Protein AF-A0ABD4KU77-F1 (afdb_monomer_lite)

InterPro domains:
  IPR003439 ABC transporter-like, ATP-binding domain [PF00005] (75-118)
  IPR027417 P-loop containing nucleoside triphosphate hydrolase [G3DSA:3.40.50.300] (11-119)
  IPR027417 P-loop containing nucleoside triphosphate hydrolase [SSF52540] (75-118)

Sequence (119 aa):
PKILLDGKKDKATARASNRNKNAQLRQAYLLDKEQSLNARKEQLKGQKLYLEDKPSRLRKVISMLQGVLPFGSTKPISLQVYANDKIHLTGKNGSGKSTLLKTLLGEISLYQGELQLNT

Secondary structure (DSSP, 8-state):
--HHHHHHHHHHHHHHHHHHHHHHHHHHHHHHHHHHHHHHHHHT-------------S-EEEEEEEEEPSSS--S-EEEEEETT--------TTSSHHHHHHHHTTSS--SEEEEEE--

Organism: Vibrio anguillarum (NCBI:txid55601)

Structure (mmCIF, N/CA/C/O backbone):
data_AF-A0ABD4KU77-F1
#
_entry.id   AF-A0ABD4KU77-F1
#
loop_
_atom_site.group_PDB
_atom_site.id
_atom_site.type_symbol
_atom_site.label_atom_id
_atom_site.label_alt_id
_atom_site.label_comp_id
_atom_site.label_asym_id
_atom_site.label_entity_id
_atom_site.label_seq_id
_atom_site.pdbx_PDB_ins_code
_atom_site.Cartn_x
_atom_site.Cartn_y
_atom_site.Cartn_z
_atom_site.occupancy
_atom_site.B_iso_or_equiv
_atom_site.auth_seq_id
_atom_site.auth_comp_id
_atom_site.auth_asym_id
_atom_site.auth_atom_id
_atom_site.pdbx_PDB_model_num
ATOM 1 N N . PRO A 1 1 ? -33.037 -20.834 97.658 1.00 56.53 1 PRO A N 1
ATOM 2 C CA . PRO A 1 1 ? -33.280 -21.619 96.422 1.00 56.53 1 PRO A CA 1
ATOM 3 C C . PRO A 1 1 ? -32.474 -21.093 95.210 1.00 56.53 1 PRO A C 1
ATOM 5 O O . PRO A 1 1 ? -33.009 -20.395 94.355 1.00 56.53 1 PRO A O 1
ATOM 8 N N . LYS A 1 2 ? -31.174 -21.426 95.137 1.00 55.56 2 LYS A N 1
ATOM 9 C CA . LYS A 1 2 ? -30.295 -21.076 93.996 1.00 55.56 2 LYS A CA 1
ATOM 10 C C . LYS A 1 2 ? -30.582 -21.905 92.729 1.00 55.56 2 LYS A C 1
ATOM 12 O O . LYS A 1 2 ? -30.361 -21.430 91.626 1.00 55.56 2 LYS A O 1
ATOM 17 N N . ILE A 1 3 ? -31.199 -23.076 92.892 1.00 58.53 3 ILE A N 1
ATOM 18 C CA . ILE A 1 3 ? -31.469 -24.057 91.824 1.00 58.53 3 ILE A CA 1
ATOM 19 C C . ILE A 1 3 ? -32.505 -23.548 90.793 1.00 58.53 3 ILE A C 1
ATOM 21 O O . ILE A 1 3 ? -32.435 -23.875 89.611 1.00 58.53 3 ILE A O 1
ATOM 25 N N . LEU A 1 4 ? -33.449 -22.691 91.208 1.00 59.19 4 LEU A N 1
ATOM 26 C CA . LEU A 1 4 ? -34.479 -22.122 90.319 1.00 59.19 4 LEU A CA 1
ATOM 27 C C . LEU A 1 4 ? -33.951 -21.012 89.391 1.00 59.19 4 LEU A C 1
ATOM 29 O O . LEU A 1 4 ? -34.578 -20.724 88.368 1.00 59.19 4 LEU A O 1
ATOM 33 N N . LEU A 1 5 ? -32.827 -20.378 89.743 1.00 59.91 5 LEU A N 1
ATOM 34 C CA . LEU A 1 5 ? -32.195 -19.338 88.925 1.00 59.91 5 LEU A CA 1
ATOM 35 C C . LEU A 1 5 ? -31.336 -19.939 87.806 1.00 59.91 5 LEU A C 1
ATOM 37 O O . LEU A 1 5 ? -31.408 -19.447 86.678 1.00 59.91 5 LEU A O 1
ATOM 41 N N . ASP A 1 6 ? -30.619 -21.032 88.075 1.00 59.34 6 ASP A N 1
ATOM 42 C CA . ASP A 1 6 ? -29.795 -21.714 87.066 1.00 59.34 6 ASP A CA 1
ATOM 43 C C . ASP A 1 6 ? -30.654 -22.298 85.932 1.00 59.34 6 ASP A C 1
ATOM 45 O O . ASP A 1 6 ? -30.407 -22.016 84.762 1.00 59.34 6 ASP A O 1
ATOM 49 N N . GLY A 1 7 ? -31.789 -22.936 86.244 1.00 62.12 7 GLY A N 1
ATOM 50 C CA . GLY A 1 7 ? -32.692 -23.467 85.213 1.00 62.12 7 GLY A CA 1
ATOM 51 C C . GLY A 1 7 ? -33.359 -22.406 84.315 1.00 62.12 7 GLY A C 1
ATOM 52 O O . GLY A 1 7 ? -33.746 -22.704 83.182 1.00 62.12 7 GLY A O 1
ATOM 53 N N . LYS A 1 8 ? -33.509 -21.154 84.779 1.00 62.59 8 LYS A N 1
ATOM 54 C CA . LYS A 1 8 ? -33.978 -20.032 83.936 1.00 62.59 8 LYS A CA 1
ATOM 55 C C . LYS A 1 8 ? -32.851 -19.471 83.065 1.00 62.59 8 LYS A C 1
ATOM 57 O O . LYS A 1 8 ? -33.112 -19.094 81.921 1.00 62.59 8 LYS A O 1
ATOM 62 N N . LYS A 1 9 ? -31.617 -19.460 83.577 1.00 60.97 9 LYS A N 1
ATOM 63 C CA . LYS A 1 9 ? -30.404 -19.072 82.847 1.00 60.97 9 LYS A CA 1
ATOM 64 C C . LYS A 1 9 ? -30.110 -20.057 81.711 1.00 60.97 9 LYS A C 1
ATOM 66 O O . LYS A 1 9 ? -29.925 -19.614 80.582 1.00 60.97 9 LYS A O 1
ATOM 71 N N . ASP A 1 10 ? -30.231 -21.358 81.961 1.00 62.56 10 ASP A N 1
ATOM 72 C CA . ASP A 1 10 ? -30.029 -22.419 80.962 1.00 62.56 10 ASP A CA 1
ATOM 73 C C . ASP A 1 10 ? -31.083 -22.398 79.841 1.00 62.56 10 ASP A C 1
ATOM 75 O O . ASP A 1 10 ? -30.785 -22.600 78.663 1.00 62.56 10 ASP A O 1
ATOM 79 N N . LYS A 1 11 ? -32.341 -22.069 80.169 1.00 63.00 11 LYS A N 1
ATOM 80 C CA . LYS A 1 11 ? -33.410 -21.897 79.166 1.00 63.00 11 LYS A CA 1
ATOM 81 C C . LYS A 1 11 ? -33.224 -20.638 78.310 1.00 63.00 11 LYS A C 1
ATOM 83 O O . LYS A 1 11 ? -33.621 -20.631 77.142 1.00 63.00 11 LYS A O 1
ATOM 88 N N . ALA A 1 12 ? -32.634 -19.577 78.863 1.00 57.62 12 ALA A N 1
ATOM 89 C CA . ALA A 1 12 ? -32.323 -18.351 78.130 1.00 57.62 12 ALA A CA 1
ATOM 90 C C . ALA A 1 12 ? -31.103 -18.528 77.206 1.00 57.62 12 ALA A C 1
ATOM 92 O O . ALA A 1 12 ? -31.151 -18.109 76.046 1.00 57.62 12 ALA A O 1
ATOM 93 N N . THR A 1 13 ? -30.054 -19.213 77.672 1.00 61.94 13 THR A N 1
ATOM 94 C CA . THR A 1 13 ? -28.857 -19.522 76.871 1.00 61.94 13 THR A CA 1
ATOM 95 C C . THR A 1 13 ? -29.168 -20.499 75.734 1.00 61.94 13 THR A C 1
ATOM 97 O O . THR A 1 13 ? -28.711 -20.284 74.611 1.00 61.94 13 THR A O 1
ATOM 100 N N . ALA A 1 14 ? -30.032 -21.499 75.951 1.00 63.62 14 ALA A N 1
ATOM 101 C CA . ALA A 1 14 ? -30.471 -22.429 74.904 1.00 63.62 14 ALA A CA 1
ATOM 102 C C . ALA A 1 14 ? -31.278 -21.743 73.781 1.00 63.62 14 ALA A C 1
ATOM 104 O O . ALA A 1 14 ? -31.081 -22.032 72.598 1.00 63.62 14 ALA A O 1
ATOM 105 N N . ARG A 1 15 ? -32.156 -20.784 74.119 1.00 62.84 15 ARG A N 1
ATOM 106 C CA . ARG A 1 15 ? -32.933 -20.009 73.129 1.00 62.84 15 ARG A CA 1
ATOM 107 C C . ARG A 1 15 ? -32.056 -19.072 72.297 1.00 62.84 15 ARG A C 1
ATOM 109 O O . ARG A 1 15 ? -32.281 -18.949 71.093 1.00 62.84 15 ARG A O 1
ATOM 116 N N . ALA A 1 16 ? -31.053 -18.448 72.914 1.00 66.50 16 ALA A N 1
ATOM 117 C CA . ALA A 1 16 ? -30.061 -17.645 72.202 1.00 66.50 16 ALA A CA 1
ATOM 118 C C . ALA A 1 16 ? -29.183 -18.517 71.282 1.00 66.50 16 ALA A C 1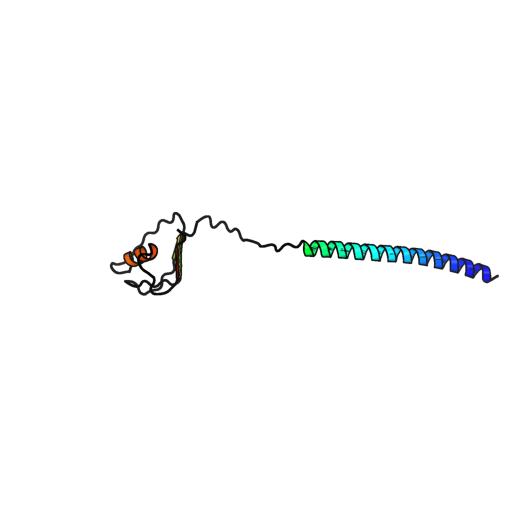
ATOM 120 O O . ALA A 1 16 ? -28.972 -18.171 70.122 1.00 66.50 16 ALA A O 1
ATOM 121 N N . SER A 1 17 ? -28.756 -19.694 71.756 1.00 66.69 17 SER A N 1
ATOM 122 C CA . SER A 1 17 ? -27.956 -20.652 70.982 1.00 66.69 17 SER A CA 1
ATOM 123 C C . SER A 1 17 ? -28.689 -21.165 69.739 1.00 66.69 17 SER A C 1
ATOM 125 O O . SER A 1 17 ? -28.124 -21.147 68.648 1.00 66.69 17 SER A O 1
ATOM 127 N N . ASN A 1 18 ? -29.966 -21.542 69.853 1.00 73.12 18 ASN A N 1
ATOM 128 C CA . ASN A 1 18 ? -30.752 -22.009 68.704 1.00 73.12 18 ASN A CA 1
ATOM 129 C C . ASN A 1 18 ? -30.985 -20.905 67.662 1.00 73.12 18 ASN A C 1
ATOM 131 O O . ASN A 1 18 ? -30.976 -21.178 66.462 1.00 73.12 18 ASN A O 1
ATOM 135 N N . ARG A 1 19 ? -31.146 -19.648 68.098 1.00 72.44 19 ARG A N 1
ATOM 136 C CA . ARG A 1 19 ? -31.255 -18.498 67.189 1.00 72.44 19 ARG A CA 1
ATOM 137 C C . ARG A 1 19 ? -29.949 -18.283 66.415 1.00 72.44 19 ARG A C 1
ATOM 139 O O . ARG A 1 19 ? -29.997 -18.091 65.204 1.00 72.44 19 ARG A O 1
ATOM 146 N N . ASN A 1 20 ? -28.807 -18.405 67.091 1.00 79.50 20 ASN A N 1
ATOM 147 C CA . ASN A 1 20 ? -27.484 -18.286 66.475 1.00 79.50 20 ASN A CA 1
ATOM 148 C C . ASN A 1 20 ? -27.191 -19.444 65.513 1.00 79.50 20 ASN A C 1
ATOM 150 O O . ASN A 1 20 ? -26.738 -19.197 64.402 1.00 79.50 20 ASN A O 1
ATOM 154 N N . LYS A 1 21 ? -27.526 -20.687 65.883 1.00 78.69 21 LYS A N 1
ATOM 155 C CA . LYS A 1 21 ? -27.383 -21.861 65.006 1.00 78.69 21 LYS A CA 1
ATOM 156 C C . LYS A 1 21 ? -28.223 -21.730 63.736 1.00 78.69 21 LYS A C 1
ATOM 158 O O . LYS A 1 21 ? -27.711 -21.940 62.644 1.00 78.69 21 LYS A O 1
ATOM 163 N N . ASN A 1 22 ? -29.486 -21.318 63.851 1.00 80.69 22 ASN A N 1
ATOM 164 C CA . ASN A 1 22 ? -30.347 -21.109 62.682 1.00 80.69 22 ASN A CA 1
ATOM 165 C C . ASN A 1 22 ? -29.862 -19.951 61.797 1.00 80.69 22 ASN A C 1
ATOM 167 O O . ASN A 1 22 ? -29.941 -20.040 60.573 1.00 80.69 22 ASN A O 1
ATOM 171 N N . ALA A 1 23 ? -29.333 -18.880 62.396 1.00 81.50 23 ALA A N 1
ATOM 172 C CA . ALA A 1 23 ? -28.723 -17.782 61.651 1.00 81.50 23 ALA A CA 1
ATOM 173 C C . ALA A 1 23 ? -27.456 -18.233 60.901 1.00 81.50 23 ALA A C 1
ATOM 175 O O . ALA A 1 23 ? -27.295 -17.899 59.729 1.00 81.50 23 ALA A O 1
ATOM 176 N N . GLN A 1 24 ? -26.609 -19.043 61.541 1.00 84.25 24 GLN A N 1
ATOM 177 C CA . GLN A 1 24 ? -25.398 -19.618 60.948 1.00 84.25 24 GLN A CA 1
ATOM 178 C C . GLN A 1 24 ? -25.719 -20.589 59.807 1.00 84.25 24 GLN A C 1
ATOM 180 O O . GLN A 1 24 ? -25.133 -20.480 58.735 1.00 84.25 24 GLN A O 1
ATOM 185 N N . LEU A 1 25 ? -26.694 -21.487 59.991 1.00 85.62 25 LEU A N 1
ATOM 186 C CA . LEU A 1 25 ? -27.150 -22.406 58.940 1.00 85.62 25 LEU A CA 1
ATOM 187 C C . LEU A 1 25 ? -27.689 -21.647 57.725 1.00 85.62 25 LEU A C 1
ATOM 189 O O . LEU A 1 25 ? -27.391 -21.992 56.583 1.00 85.62 25 LEU A O 1
ATOM 193 N N . ARG A 1 26 ? -28.450 -20.573 57.966 1.00 87.38 26 ARG A N 1
ATOM 194 C CA . ARG A 1 26 ? -28.960 -19.721 56.891 1.00 87.38 26 ARG A CA 1
ATOM 195 C C . ARG A 1 26 ? -27.836 -18.977 56.172 1.00 87.38 26 ARG A C 1
ATOM 197 O O . ARG A 1 26 ? -27.887 -18.886 54.951 1.00 87.38 26 ARG A O 1
ATOM 204 N N . GLN A 1 27 ? -26.831 -18.477 56.893 1.00 86.31 27 GLN A N 1
ATOM 205 C CA . GLN A 1 27 ? -25.647 -17.862 56.283 1.00 86.31 27 GLN A CA 1
ATOM 206 C C . GLN A 1 27 ? -24.867 -18.861 55.424 1.00 86.31 27 GLN A C 1
ATOM 208 O O . GLN A 1 27 ? -24.553 -18.543 54.283 1.00 86.31 27 GLN A O 1
ATOM 213 N N . ALA A 1 28 ? -24.628 -20.076 55.923 1.00 89.19 28 ALA A N 1
ATOM 214 C CA . ALA A 1 28 ? -23.930 -21.121 55.176 1.00 89.19 28 ALA A CA 1
ATOM 215 C C . ALA A 1 28 ? -24.657 -21.483 53.869 1.00 89.19 28 ALA A C 1
ATOM 217 O O . ALA A 1 28 ? -24.031 -21.556 52.816 1.00 89.19 28 ALA A O 1
ATOM 218 N N . TYR A 1 29 ? -25.987 -21.618 53.912 1.00 90.44 29 TYR A N 1
ATOM 219 C CA . TYR A 1 29 ? -26.798 -21.875 52.717 1.00 90.44 29 TYR A CA 1
ATOM 220 C C . TYR A 1 29 ? -26.729 -20.735 51.689 1.00 90.44 29 TYR A C 1
ATOM 222 O O . TYR A 1 29 ? -26.673 -20.977 50.485 1.00 90.44 29 TYR A O 1
ATOM 230 N N . LEU A 1 30 ? -26.745 -19.480 52.148 1.00 91.94 30 LEU A N 1
ATOM 231 C CA . LEU A 1 30 ? -26.655 -18.324 51.254 1.00 91.94 30 LEU A CA 1
ATOM 232 C C . LEU A 1 30 ? -25.287 -18.240 50.570 1.00 91.94 30 LEU A C 1
ATOM 234 O O . LEU A 1 30 ? -25.241 -17.940 49.381 1.00 91.94 30 LEU A O 1
ATOM 238 N N . LEU A 1 31 ? -24.211 -18.555 51.294 1.00 90.88 31 LEU A N 1
ATOM 239 C CA . LEU A 1 31 ? -22.852 -18.582 50.751 1.00 90.88 31 LEU A CA 1
ATOM 240 C C . LEU A 1 31 ? -22.688 -19.665 49.679 1.00 90.88 31 LEU A C 1
ATOM 242 O O . LEU A 1 31 ? -22.182 -19.377 48.599 1.00 90.88 31 LEU A O 1
ATOM 246 N N . ASP A 1 32 ? -23.173 -20.880 49.934 1.00 90.94 32 ASP A N 1
ATOM 247 C CA . ASP A 1 32 ? -23.144 -21.979 48.957 1.00 90.94 32 ASP A CA 1
ATOM 248 C C . ASP A 1 32 ? -23.951 -21.640 47.687 1.00 90.94 32 ASP A C 1
ATOM 250 O O . ASP A 1 32 ? -23.519 -21.841 46.544 1.00 90.94 32 ASP A O 1
ATOM 254 N N . LYS A 1 33 ? -25.112 -21.004 47.871 1.00 87.75 33 LYS A N 1
ATOM 255 C CA . LYS A 1 33 ? -25.932 -20.516 46.761 1.00 87.75 33 LYS A CA 1
ATOM 256 C C . LYS A 1 33 ? -25.227 -19.420 45.962 1.00 87.75 33 LYS A C 1
ATOM 258 O O . LYS A 1 33 ? -25.309 -19.408 44.738 1.00 87.75 33 LYS A O 1
ATOM 263 N N . GLU A 1 34 ? -24.538 -18.498 46.623 1.00 87.44 34 GLU A N 1
ATOM 264 C CA . GLU A 1 34 ? -23.773 -17.454 45.943 1.00 87.44 34 GLU A CA 1
ATOM 265 C C . GLU A 1 34 ? -22.608 -18.047 45.140 1.00 87.44 34 GLU A C 1
ATOM 267 O O . GLU A 1 34 ? -22.422 -17.697 43.972 1.00 87.44 34 GLU A O 1
ATOM 272 N N . GLN A 1 35 ? -21.881 -19.004 45.720 1.00 86.69 35 GLN A N 1
ATOM 273 C CA . GLN A 1 35 ? -20.781 -19.704 45.058 1.00 86.69 35 GLN A CA 1
ATOM 274 C C . GLN A 1 35 ? -21.248 -20.463 43.814 1.00 86.69 35 GLN A C 1
ATOM 276 O O . GLN A 1 35 ? -20.661 -20.302 42.744 1.00 86.69 35 GLN A O 1
ATOM 281 N N . SER A 1 36 ? -22.338 -21.227 43.906 1.00 84.81 36 SER A N 1
ATOM 282 C CA . SER A 1 36 ? -22.886 -21.962 42.756 1.00 84.81 36 SER A CA 1
ATOM 283 C C . SER A 1 36 ? -23.396 -21.034 41.646 1.00 84.81 36 SER A C 1
ATOM 285 O O . SER A 1 36 ? -23.187 -21.306 40.460 1.00 84.81 36 SER A O 1
ATOM 287 N N . LEU A 1 37 ? -24.010 -19.899 42.001 1.00 79.69 37 LEU A N 1
ATOM 288 C CA . LEU A 1 37 ? -24.428 -18.882 41.032 1.00 79.69 37 LEU A CA 1
ATOM 289 C C . LEU A 1 37 ? -23.230 -18.203 40.355 1.00 79.69 37 LEU A C 1
ATOM 291 O O . LEU A 1 37 ? -23.280 -17.956 39.148 1.00 79.69 37 LEU A O 1
ATOM 295 N N . ASN A 1 38 ? -22.157 -17.923 41.097 1.00 81.81 38 ASN A N 1
ATOM 296 C CA . ASN A 1 38 ? -20.938 -17.331 40.548 1.00 81.81 38 ASN A CA 1
ATOM 297 C C . ASN A 1 38 ? -20.177 -18.313 39.651 1.00 81.81 38 ASN A C 1
ATOM 299 O O . ASN A 1 38 ? -19.833 -17.938 38.533 1.00 81.81 38 ASN A O 1
ATOM 303 N N . ALA A 1 39 ? -20.023 -19.576 40.054 1.00 79.50 39 ALA A N 1
ATOM 304 C CA . ALA A 1 39 ? -19.401 -20.611 39.227 1.00 79.50 39 ALA A CA 1
ATOM 305 C C . ALA A 1 39 ? -20.152 -20.805 37.897 1.00 79.50 39 ALA A C 1
ATOM 307 O O . ALA A 1 39 ? -19.544 -20.861 36.828 1.00 79.50 39 ALA A O 1
ATOM 308 N N . ARG A 1 40 ? -21.494 -20.805 37.935 1.00 75.38 40 ARG A N 1
ATOM 309 C CA . ARG A 1 40 ? -22.324 -20.865 36.724 1.00 75.38 40 ARG A CA 1
ATOM 310 C C . ARG A 1 40 ? -22.148 -19.628 35.839 1.00 75.38 40 ARG A C 1
ATOM 312 O O . ARG A 1 40 ? -22.105 -19.759 34.620 1.00 75.38 40 ARG A O 1
ATOM 319 N N . LYS A 1 41 ? -22.030 -18.429 36.422 1.00 69.69 41 LYS A N 1
ATOM 320 C CA . LYS A 1 41 ? -21.738 -17.196 35.668 1.00 69.69 41 LYS A CA 1
ATOM 321 C C . LYS A 1 41 ? -20.345 -17.217 35.045 1.00 69.69 41 LYS A C 1
ATOM 323 O O . LYS A 1 41 ? -20.203 -16.733 33.930 1.00 69.69 41 LYS A O 1
ATOM 328 N N . GLU A 1 42 ? -19.339 -17.754 35.728 1.00 66.12 42 GLU A N 1
ATOM 329 C CA . GLU A 1 42 ? -17.973 -17.864 35.205 1.00 66.12 42 GLU A CA 1
ATOM 330 C C . GLU A 1 42 ? -17.874 -18.845 34.041 1.00 66.12 42 GLU A C 1
ATOM 332 O O . GLU A 1 42 ? -17.272 -18.506 33.027 1.00 66.12 42 GLU A O 1
ATOM 337 N N . GLN A 1 43 ? -18.552 -19.990 34.118 1.00 67.56 43 GLN A N 1
ATOM 338 C CA . GLN A 1 43 ? -18.662 -20.926 32.993 1.00 67.56 43 GLN A CA 1
ATOM 339 C C . GLN A 1 43 ? -19.398 -20.315 31.789 1.00 67.56 43 GLN A C 1
ATOM 341 O O . GLN A 1 43 ? -19.106 -20.647 30.644 1.00 67.56 43 GLN A O 1
ATOM 346 N N . LEU A 1 44 ? -20.333 -19.393 32.041 1.00 59.78 44 LEU A N 1
ATOM 347 C CA . LEU A 1 44 ? -21.084 -18.661 31.018 1.00 59.78 44 LEU A CA 1
ATOM 348 C C . LEU A 1 44 ? -20.416 -17.350 30.578 1.00 59.78 44 LEU A C 1
ATOM 350 O O . LEU A 1 44 ? -20.974 -16.659 29.720 1.00 59.78 44 LEU A O 1
ATOM 354 N N . LYS A 1 45 ? -19.237 -16.984 31.108 1.00 61.59 45 LYS A N 1
ATOM 355 C CA . LYS A 1 45 ? -18.414 -15.908 30.534 1.00 61.59 45 LYS A CA 1
ATOM 356 C C . LYS A 1 45 ? -17.827 -16.423 29.220 1.00 61.59 45 LYS A C 1
ATOM 358 O O . LYS A 1 45 ? -16.645 -16.733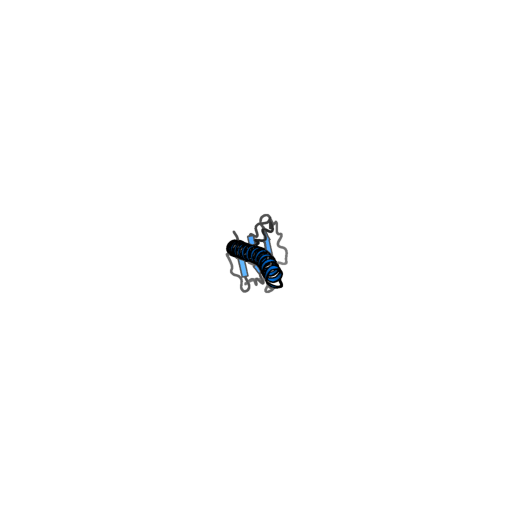 29.127 1.00 61.59 45 LYS A 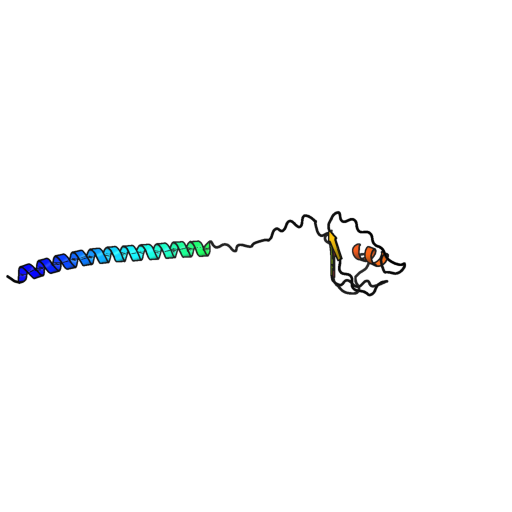O 1
ATOM 363 N N . GLY A 1 46 ? -18.678 -16.526 28.200 1.00 64.19 46 GLY A N 1
ATOM 364 C CA . GLY A 1 46 ? -18.251 -16.783 26.835 1.00 64.19 46 GLY A CA 1
ATOM 365 C C . GLY A 1 46 ? -17.148 -15.798 26.465 1.00 64.19 46 GLY A C 1
ATOM 366 O O . GLY A 1 46 ? -17.214 -14.620 26.836 1.00 64.19 46 GLY A O 1
ATOM 367 N N . GLN A 1 47 ? -16.120 -16.289 25.773 1.00 66.12 47 GLN A N 1
ATOM 368 C CA . GLN A 1 47 ? -15.089 -15.440 25.189 1.00 66.12 47 GLN A CA 1
ATOM 369 C C . GLN A 1 47 ? -15.775 -14.354 24.362 1.00 66.12 47 GLN A C 1
ATOM 371 O O . GLN A 1 47 ? -16.344 -14.617 23.304 1.00 66.12 47 GLN A O 1
ATOM 376 N N . LYS A 1 48 ? -15.749 -13.120 24.866 1.00 64.44 48 LYS A N 1
ATOM 377 C CA . LYS A 1 48 ? -16.192 -11.965 24.097 1.00 64.44 48 LYS A CA 1
ATOM 378 C C . LYS A 1 48 ? -15.086 -11.648 23.103 1.00 64.44 48 LYS A C 1
ATOM 380 O O . LYS A 1 48 ? -14.138 -10.941 23.435 1.00 64.44 48 LYS A O 1
ATOM 385 N N . LEU A 1 49 ? -15.190 -12.217 21.905 1.00 65.19 49 LEU A N 1
ATOM 386 C CA . LEU A 1 49 ? -14.413 -11.760 20.763 1.00 65.19 49 LEU A CA 1
ATOM 387 C C . LEU A 1 49 ? -15.012 -10.423 20.322 1.00 65.19 49 LEU A C 1
ATOM 389 O O . LEU A 1 49 ? -16.067 -10.373 19.692 1.00 65.19 49 LEU A O 1
ATOM 393 N N . TYR A 1 50 ? -14.359 -9.329 20.701 1.00 69.62 50 TYR A N 1
ATOM 394 C CA . TYR A 1 50 ? -14.659 -8.023 20.134 1.00 69.62 50 TYR A CA 1
ATOM 395 C C . TYR A 1 50 ? -14.026 -7.978 18.746 1.00 69.62 50 TYR A C 1
ATOM 397 O O . TYR A 1 50 ? -12.867 -7.606 18.586 1.00 69.62 50 TYR A O 1
ATOM 405 N N . LEU A 1 51 ? -14.779 -8.424 17.744 1.00 68.50 51 LEU A N 1
ATOM 406 C CA . LEU A 1 51 ? -14.473 -8.087 16.365 1.00 68.50 51 LEU A CA 1
ATOM 407 C C . LEU A 1 51 ? -14.773 -6.593 16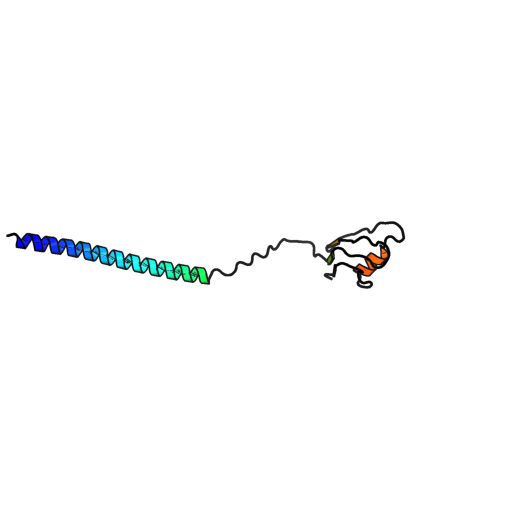.242 1.00 68.50 51 LEU A C 1
ATOM 409 O O . LEU A 1 51 ? -15.935 -6.188 16.275 1.00 68.50 51 LEU A O 1
ATOM 413 N N . GLU A 1 52 ? -13.730 -5.763 16.197 1.00 59.59 52 GLU A N 1
ATOM 414 C CA . GLU A 1 52 ? -13.877 -4.391 15.724 1.00 59.59 52 GLU A CA 1
ATOM 415 C C . GLU A 1 52 ? -14.333 -4.473 14.271 1.00 59.59 52 GLU A C 1
ATOM 417 O O . GLU A 1 52 ? -13.526 -4.509 13.343 1.00 59.59 52 GLU A O 1
ATOM 422 N N . ASP A 1 53 ? -15.646 -4.508 14.079 1.00 56.88 53 ASP A N 1
ATOM 423 C CA . ASP A 1 53 ? -16.287 -4.339 12.789 1.00 56.88 53 ASP A CA 1
ATOM 424 C C . ASP A 1 53 ? -16.180 -2.849 12.441 1.00 56.88 53 ASP A C 1
ATOM 426 O O . ASP A 1 53 ? -17.142 -2.080 12.453 1.00 56.88 53 ASP A O 1
ATOM 430 N N . LYS A 1 54 ? -14.940 -2.382 12.235 1.00 57.72 54 LYS A N 1
ATOM 431 C CA . LYS A 1 54 ? -14.709 -1.085 11.619 1.00 57.72 54 LYS A CA 1
ATOM 432 C C . LYS A 1 54 ? -15.353 -1.195 10.249 1.00 57.72 54 LYS A C 1
ATOM 434 O O . LYS A 1 54 ? -14.919 -2.040 9.463 1.00 57.72 54 LYS A O 1
ATOM 439 N N . PRO A 1 55 ? -16.330 -0.341 9.910 1.00 54.69 55 PRO A N 1
ATOM 440 C CA . PRO A 1 55 ? -16.805 -0.269 8.551 1.00 54.69 55 PRO A CA 1
ATOM 441 C C . PRO A 1 55 ? -15.685 0.380 7.734 1.00 54.69 55 PRO A C 1
ATOM 443 O O . PRO A 1 55 ? -15.723 1.570 7.429 1.00 54.69 55 PRO A O 1
ATOM 446 N N . SER A 1 56 ? -14.666 -0.393 7.356 1.00 59.47 56 SER A N 1
ATOM 447 C CA . SER A 1 56 ? -13.899 -0.092 6.160 1.00 59.47 56 SER A CA 1
ATOM 448 C C . SER A 1 56 ? -14.871 -0.301 5.010 1.00 59.47 56 SER A C 1
ATOM 450 O O . SER A 1 56 ? -14.908 -1.356 4.386 1.00 59.47 56 SER A O 1
ATOM 452 N N . ARG A 1 57 ? -15.718 0.705 4.763 1.00 60.84 57 ARG A N 1
ATOM 453 C CA . ARG A 1 57 ? -16.730 0.709 3.694 1.00 60.84 57 ARG A CA 1
ATOM 454 C C . ARG A 1 57 ? -16.114 0.499 2.313 1.00 60.84 57 ARG A C 1
ATOM 456 O O . ARG A 1 57 ? -16.829 0.260 1.348 1.00 60.84 57 ARG A O 1
ATOM 463 N N . LEU A 1 58 ? -14.795 0.599 2.220 1.00 71.19 58 LEU A N 1
ATOM 464 C CA . LEU A 1 58 ? -14.043 0.423 1.005 1.00 71.19 58 LEU A CA 1
ATOM 465 C C . LEU A 1 58 ? -13.358 -0.945 1.068 1.00 71.19 58 LEU A C 1
ATOM 467 O O . LEU A 1 58 ? -12.491 -1.196 1.909 1.00 71.19 58 LEU A O 1
ATOM 471 N N . ARG A 1 59 ? -13.791 -1.852 0.188 1.00 85.75 59 ARG A N 1
ATOM 472 C CA . ARG A 1 59 ? -13.162 -3.161 -0.018 1.00 85.75 59 ARG A CA 1
ATOM 473 C C . ARG A 1 59 ? -11.729 -2.919 -0.488 1.00 85.75 59 ARG A C 1
ATOM 475 O O . ARG A 1 59 ? -11.540 -2.386 -1.575 1.00 85.75 59 ARG A O 1
ATOM 482 N N . LYS A 1 60 ? -10.723 -3.272 0.314 1.00 90.12 60 LYS A N 1
ATOM 483 C CA . LYS A 1 60 ? -9.316 -3.186 -0.104 1.00 90.12 60 LYS A CA 1
ATOM 484 C C . LYS A 1 60 ? -9.050 -4.240 -1.176 1.00 90.12 60 LYS A C 1
ATOM 486 O O . LYS A 1 60 ? -9.184 -5.424 -0.882 1.00 90.12 60 LYS A O 1
ATOM 491 N N . VAL A 1 61 ? -8.675 -3.806 -2.376 1.00 92.88 61 VAL A N 1
ATOM 492 C CA . VAL A 1 61 ? -8.468 -4.676 -3.549 1.00 92.88 61 VAL A CA 1
ATOM 493 C C . VAL A 1 61 ? -6.994 -4.969 -3.802 1.00 92.88 61 VAL A C 1
ATOM 495 O O . VAL A 1 61 ? -6.657 -6.056 -4.251 1.00 92.88 61 VAL A O 1
ATOM 498 N N . ILE A 1 62 ? -6.101 -4.031 -3.480 1.00 94.00 62 ILE A N 1
ATOM 499 C CA . ILE A 1 62 ? -4.657 -4.191 -3.681 1.00 94.00 62 ILE A CA 1
ATOM 500 C C . ILE A 1 62 ? -3.932 -3.711 -2.428 1.00 94.00 62 ILE A C 1
ATOM 502 O O . ILE A 1 62 ? -4.220 -2.632 -1.903 1.00 94.00 62 ILE A O 1
ATOM 506 N N . SER A 1 63 ? -2.958 -4.491 -1.972 1.00 94.69 63 SER A N 1
ATOM 507 C CA . SER A 1 63 ? -2.016 -4.101 -0.926 1.00 94.69 63 SER A CA 1
ATOM 508 C C . SER A 1 63 ? -0.603 -4.472 -1.351 1.00 94.69 63 SER A C 1
ATOM 510 O O . SER A 1 63 ? -0.320 -5.642 -1.579 1.00 94.69 63 SER A O 1
ATOM 512 N N . MET A 1 64 ? 0.286 -3.487 -1.439 1.00 95.44 64 MET A N 1
ATOM 513 C CA . MET A 1 64 ? 1.714 -3.694 -1.659 1.00 95.44 64 MET A CA 1
ATOM 514 C C . MET A 1 64 ? 2.493 -3.116 -0.484 1.00 95.44 64 MET A C 1
ATOM 516 O O . MET A 1 64 ? 2.280 -1.959 -0.106 1.00 95.44 64 MET A O 1
ATOM 520 N N . LEU A 1 65 ? 3.417 -3.898 0.063 1.00 96.38 65 LEU A N 1
ATOM 521 C CA . LEU 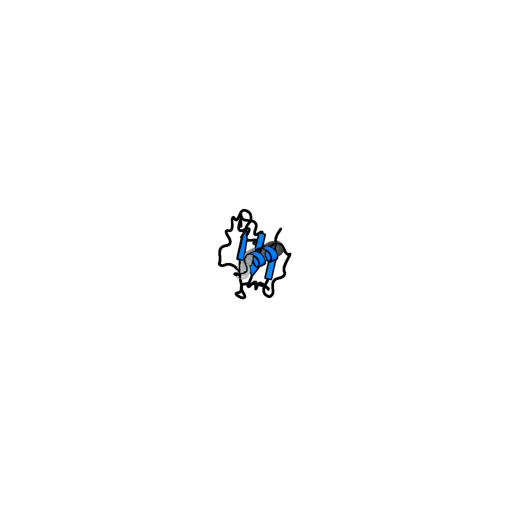A 1 65 ? 4.294 -3.486 1.150 1.00 96.38 65 LEU A CA 1
ATOM 522 C C . LEU A 1 65 ? 5.751 -3.624 0.716 1.00 96.38 65 LEU A C 1
ATOM 524 O O . LEU A 1 65 ? 6.214 -4.725 0.424 1.00 96.38 65 LEU A O 1
ATOM 528 N N . GLN A 1 66 ? 6.466 -2.495 0.694 1.00 95.94 66 GLN A N 1
ATOM 529 C CA . GLN A 1 66 ? 7.888 -2.420 0.328 1.00 95.94 66 GLN A CA 1
ATOM 530 C C . GLN A 1 66 ? 8.212 -3.150 -0.991 1.00 95.94 66 GLN A C 1
ATOM 532 O O . GLN A 1 66 ? 9.266 -3.766 -1.134 1.00 95.94 66 GLN A O 1
ATOM 537 N N . GLY A 1 67 ? 7.291 -3.082 -1.956 1.00 94.81 67 GLY A N 1
ATOM 538 C CA . GLY A 1 67 ? 7.398 -3.747 -3.244 1.00 94.81 67 GLY A CA 1
ATOM 539 C C . GLY A 1 67 ? 8.457 -3.094 -4.124 1.00 94.81 67 GLY A C 1
ATOM 540 O O . GLY A 1 67 ? 8.355 -1.914 -4.458 1.00 94.81 67 GLY A O 1
ATOM 541 N N . VAL A 1 68 ? 9.470 -3.857 -4.518 1.00 95.38 68 VAL A N 1
ATOM 542 C CA . VAL A 1 68 ? 10.501 -3.441 -5.473 1.00 95.38 68 VAL A CA 1
ATOM 543 C C . VAL A 1 68 ? 10.180 -4.053 -6.829 1.00 95.38 68 VAL A C 1
ATOM 545 O O . VAL A 1 68 ? 9.993 -5.263 -6.947 1.00 95.38 68 VAL A O 1
ATOM 548 N N . LEU A 1 69 ? 10.112 -3.216 -7.864 1.00 94.31 69 LEU A N 1
ATOM 549 C CA . LEU A 1 69 ? 9.848 -3.665 -9.228 1.00 94.31 69 LEU A CA 1
ATOM 550 C C . LEU A 1 69 ? 11.124 -4.253 -9.854 1.00 94.31 69 LEU A C 1
ATOM 552 O O . LEU A 1 69 ? 12.206 -3.706 -9.643 1.00 94.31 69 LEU A O 1
ATOM 556 N N . PRO A 1 70 ? 11.019 -5.304 -10.684 1.00 91.31 70 PRO A N 1
ATOM 557 C CA . PRO A 1 70 ? 12.181 -5.881 -11.365 1.00 91.31 70 PRO A CA 1
ATOM 558 C C . PRO A 1 70 ? 12.750 -4.977 -12.471 1.00 91.31 70 PRO A C 1
ATOM 560 O O . PRO A 1 70 ? 13.919 -5.099 -12.826 1.00 91.31 70 PRO A O 1
ATOM 563 N N . PHE A 1 71 ? 11.946 -4.053 -13.014 1.00 90.62 71 PHE A N 1
ATOM 564 C CA . PHE A 1 71 ? 12.356 -3.134 -14.079 1.00 90.62 71 PHE A CA 1
ATOM 565 C C . PHE A 1 71 ? 11.865 -1.706 -13.818 1.00 90.62 71 PHE A C 1
ATOM 567 O O . PHE A 1 71 ? 10.698 -1.488 -13.476 1.00 90.62 71 PHE A O 1
ATOM 574 N N . GLY A 1 72 ? 12.719 -0.717 -14.088 1.00 86.75 72 GLY A N 1
ATOM 575 C CA . GLY A 1 72 ? 12.407 0.704 -13.928 1.00 86.75 72 GLY A CA 1
ATOM 576 C C . GLY A 1 72 ? 12.931 1.257 -12.605 1.00 86.75 72 GLY A C 1
ATOM 577 O O . GLY A 1 72 ? 14.139 1.340 -12.408 1.00 86.75 72 GLY A O 1
ATOM 578 N N . SER A 1 73 ? 12.032 1.676 -11.713 1.00 81.06 73 SER A N 1
ATOM 579 C CA . SER A 1 73 ? 12.419 2.224 -10.409 1.00 81.06 73 SER A CA 1
ATOM 580 C C . SER A 1 73 ? 12.815 1.118 -9.430 1.00 81.06 73 SER A C 1
ATOM 582 O O . SER A 1 73 ? 12.017 0.230 -9.147 1.00 81.06 73 SER A O 1
ATOM 584 N N . THR A 1 74 ? 14.009 1.235 -8.847 1.00 86.19 74 THR A N 1
ATOM 585 C CA . THR A 1 74 ? 14.523 0.354 -7.780 1.00 86.19 74 THR A CA 1
ATOM 586 C C . THR A 1 74 ? 14.062 0.757 -6.380 1.00 86.19 74 THR A C 1
ATOM 588 O O . THR A 1 74 ? 14.347 0.065 -5.407 1.00 86.19 74 THR A O 1
ATOM 591 N N . LYS A 1 75 ? 13.366 1.892 -6.250 1.00 90.56 75 LYS A N 1
ATOM 592 C CA . LYS A 1 75 ? 12.860 2.349 -4.953 1.00 90.56 75 LYS A CA 1
ATOM 593 C C . LYS A 1 75 ? 11.676 1.483 -4.511 1.00 90.56 75 LYS A C 1
ATOM 595 O O . LYS A 1 75 ? 10.800 1.238 -5.342 1.00 90.56 75 LYS A O 1
ATOM 600 N N . PRO A 1 76 ? 11.613 1.084 -3.229 1.00 93.44 76 PRO A N 1
ATOM 601 C CA . PRO A 1 76 ? 10.485 0.332 -2.708 1.00 93.44 76 PRO A CA 1
ATOM 602 C C . PRO A 1 76 ? 9.213 1.183 -2.726 1.00 93.44 76 PRO A C 1
ATOM 604 O O . PRO A 1 76 ? 9.225 2.372 -2.396 1.00 93.44 76 PRO A O 1
ATOM 607 N N . ILE A 1 77 ? 8.107 0.554 -3.108 1.00 93.12 77 ILE A N 1
ATOM 608 C CA . ILE A 1 77 ? 6.788 1.165 -3.231 1.00 93.12 77 ILE A CA 1
ATOM 609 C C . ILE A 1 77 ? 5.862 0.480 -2.227 1.00 93.12 77 ILE A C 1
ATOM 611 O O . ILE A 1 77 ? 5.764 -0.743 -2.183 1.00 93.12 77 ILE A O 1
ATOM 615 N N . SER A 1 78 ? 5.171 1.268 -1.409 1.00 94.44 78 SER A N 1
ATOM 616 C CA . SER A 1 78 ? 4.074 0.770 -0.574 1.00 94.44 78 SER A CA 1
ATOM 617 C C . SER A 1 78 ? 2.795 1.468 -1.003 1.00 94.44 78 SER A C 1
ATOM 619 O O . SER A 1 78 ? 2.760 2.696 -1.069 1.00 94.44 78 SER A O 1
ATOM 621 N N . LEU A 1 79 ? 1.765 0.693 -1.336 1.00 93.06 79 LEU A N 1
ATOM 622 C CA . LEU A 1 79 ? 0.503 1.214 -1.849 1.00 93.06 79 LEU A CA 1
ATOM 623 C C . LEU A 1 79 ? -0.676 0.385 -1.345 1.00 93.06 79 LEU A C 1
ATOM 625 O O . LEU A 1 79 ? -0.580 -0.828 -1.180 1.00 93.06 79 LEU A O 1
ATOM 629 N N . GLN A 1 80 ? -1.800 1.047 -1.110 1.00 93.19 80 GLN A N 1
ATOM 630 C CA . GLN A 1 80 ? -3.066 0.397 -0.797 1.00 93.19 80 GLN A CA 1
ATOM 631 C C . GLN A 1 80 ? -4.130 1.002 -1.699 1.00 93.19 80 GLN A C 1
ATOM 633 O O . GLN A 1 80 ? -4.257 2.224 -1.749 1.00 93.19 80 GLN A O 1
ATOM 638 N N . VAL A 1 81 ? -4.858 0.149 -2.414 1.00 92.06 81 VAL A N 1
ATOM 639 C CA . VAL A 1 81 ? -5.948 0.555 -3.305 1.00 92.06 81 VAL A CA 1
ATOM 640 C C . VAL A 1 81 ? -7.232 -0.082 -2.824 1.00 92.06 81 VAL A C 1
ATOM 642 O O . VAL A 1 81 ? -7.275 -1.271 -2.484 1.00 92.06 81 VAL A O 1
ATOM 645 N N . TYR A 1 82 ? -8.286 0.713 -2.827 1.00 91.75 82 TYR A N 1
ATOM 646 C CA . TYR A 1 82 ? -9.619 0.306 -2.455 1.00 91.75 82 TYR A CA 1
ATOM 647 C C . TYR A 1 82 ? -10.553 0.283 -3.669 1.00 91.75 82 TYR A C 1
ATOM 649 O O . TYR A 1 82 ? -10.299 0.884 -4.713 1.00 91.75 82 TYR A O 1
ATOM 657 N N . ALA A 1 83 ? -11.644 -0.466 -3.552 1.00 90.00 83 ALA A N 1
ATOM 658 C CA . ALA A 1 83 ? -12.653 -0.560 -4.591 1.00 90.00 83 ALA A CA 1
ATOM 659 C C . ALA A 1 83 ? -13.227 0.828 -4.910 1.00 90.00 83 ALA A C 1
ATOM 661 O O . ALA A 1 83 ? -13.565 1.588 -4.002 1.00 90.00 83 ALA A O 1
ATOM 662 N N . ASN A 1 84 ? -13.391 1.105 -6.206 1.00 87.88 84 ASN A N 1
ATOM 663 C CA . ASN A 1 84 ? -13.803 2.392 -6.783 1.00 87.88 84 ASN A CA 1
ATOM 664 C C . ASN A 1 84 ? -12.754 3.519 -6.748 1.00 87.88 84 ASN A C 1
ATOM 666 O O . ASN A 1 84 ? -13.065 4.627 -7.195 1.00 87.88 84 ASN A O 1
ATOM 670 N N . ASP A 1 85 ? -11.522 3.260 -6.300 1.00 90.19 85 ASP A N 1
ATOM 671 C CA . ASP A 1 85 ? -10.446 4.245 -6.422 1.00 90.19 85 ASP A CA 1
ATOM 672 C C . ASP A 1 85 ? -10.128 4.530 -7.897 1.00 90.19 85 ASP A C 1
ATOM 674 O O . ASP A 1 85 ? -9.949 3.626 -8.717 1.00 90.19 85 ASP A O 1
ATOM 678 N N . LYS A 1 86 ? -10.009 5.818 -8.232 1.00 91.44 86 LYS A N 1
ATOM 679 C CA . LYS A 1 86 ? -9.493 6.287 -9.523 1.00 91.44 86 LYS A CA 1
ATOM 680 C C . LYS A 1 86 ? -8.081 6.813 -9.318 1.00 91.44 86 LYS A C 1
ATOM 682 O O . LYS A 1 86 ? -7.897 7.911 -8.800 1.00 91.44 86 LYS A O 1
ATOM 687 N N . ILE A 1 87 ? -7.086 6.031 -9.725 1.00 90.62 87 ILE A N 1
ATOM 688 C CA . ILE A 1 87 ? -5.672 6.363 -9.531 1.00 90.62 87 ILE A CA 1
ATOM 689 C C . ILE A 1 87 ? -5.072 6.838 -10.850 1.00 90.62 87 ILE A C 1
ATOM 691 O O . ILE A 1 87 ? -5.149 6.148 -11.864 1.00 90.62 87 ILE A O 1
ATOM 695 N N . HIS A 1 88 ? -4.432 8.007 -10.825 1.00 93.00 88 HIS A N 1
ATOM 696 C CA . HIS A 1 88 ? -3.628 8.497 -11.938 1.00 93.00 88 HIS A CA 1
ATOM 697 C C . HIS A 1 88 ? -2.150 8.204 -11.664 1.00 93.00 88 HIS A C 1
ATOM 699 O O . HIS A 1 88 ? -1.589 8.672 -10.675 1.00 93.00 88 HIS A O 1
ATOM 705 N N . LEU A 1 89 ? -1.500 7.459 -12.558 1.00 91.38 89 LEU A N 1
ATOM 706 C CA . LEU A 1 89 ? -0.085 7.118 -12.437 1.00 91.38 89 LEU A CA 1
ATOM 707 C C . LEU A 1 89 ? 0.783 8.072 -13.274 1.00 91.38 89 LEU A C 1
ATOM 709 O O . LEU A 1 89 ? 0.821 7.971 -14.499 1.00 91.38 89 LEU A O 1
ATOM 713 N N . THR A 1 90 ? 1.502 8.987 -12.620 1.00 91.81 90 THR A N 1
ATOM 714 C CA . THR A 1 90 ? 2.383 9.972 -13.276 1.00 91.81 90 THR A CA 1
ATOM 715 C C . THR A 1 90 ? 3.869 9.637 -13.100 1.00 91.81 90 THR A C 1
ATOM 717 O O . THR A 1 90 ? 4.262 8.857 -12.234 1.00 91.81 90 THR A O 1
ATOM 720 N N . GLY A 1 91 ? 4.725 10.196 -13.961 1.00 89.19 91 GLY A N 1
ATOM 721 C CA . GLY A 1 91 ? 6.184 10.059 -13.865 1.00 89.19 91 GLY A CA 1
ATOM 722 C C . GLY A 1 91 ? 6.883 10.105 -15.223 1.00 89.19 91 GLY A C 1
ATOM 723 O O . GLY A 1 91 ? 6.240 9.953 -16.261 1.00 89.19 91 GLY A O 1
ATOM 724 N N . LYS A 1 92 ? 8.211 10.265 -15.226 1.00 91.25 92 LYS A N 1
ATOM 725 C CA . LYS A 1 92 ? 9.036 10.277 -16.451 1.00 91.25 92 LYS A CA 1
ATOM 726 C C . LYS A 1 92 ? 8.968 8.944 -17.209 1.00 91.25 92 LYS A C 1
ATOM 728 O O . LYS A 1 92 ? 8.636 7.902 -16.638 1.00 91.25 92 LYS A O 1
ATOM 733 N N . ASN A 1 93 ? 9.298 8.951 -18.497 1.00 89.62 93 ASN A N 1
ATOM 734 C CA . ASN A 1 93 ? 9.462 7.707 -19.255 1.00 89.62 93 ASN A CA 1
ATOM 735 C C . ASN A 1 93 ? 10.560 6.844 -18.613 1.00 89.62 93 ASN A C 1
ATOM 737 O O . ASN A 1 93 ? 11.557 7.371 -18.127 1.00 89.62 93 ASN A O 1
ATOM 741 N N . GLY A 1 94 ? 10.329 5.531 -18.529 1.00 87.19 94 GLY A N 1
ATOM 742 C CA . GLY A 1 94 ? 11.237 4.600 -17.846 1.00 87.19 94 GLY A CA 1
ATOM 743 C C . GLY A 1 94 ? 11.105 4.536 -16.317 1.00 87.19 94 GLY A C 1
ATOM 744 O O . GLY A 1 94 ? 11.759 3.708 -15.696 1.00 87.19 94 GLY A O 1
ATOM 745 N N . SER A 1 95 ? 10.218 5.315 -15.683 1.00 89.56 95 SER A N 1
ATOM 746 C CA . SER A 1 95 ? 10.057 5.299 -14.216 1.00 89.56 95 SER A CA 1
ATOM 747 C C . SER A 1 95 ? 9.430 4.017 -13.637 1.00 89.56 95 SER A C 1
ATOM 749 O O . SER A 1 95 ? 9.219 3.940 -12.433 1.00 89.56 95 SER A O 1
ATOM 751 N N . GLY A 1 96 ? 9.096 3.028 -14.474 1.00 91.44 96 GLY A N 1
ATOM 752 C CA . GLY A 1 96 ? 8.493 1.760 -14.043 1.00 91.44 96 GLY A CA 1
ATOM 753 C C . GLY A 1 96 ? 6.962 1.734 -14.013 1.00 91.44 96 GLY A C 1
ATOM 754 O O . GLY A 1 96 ? 6.395 0.801 -13.465 1.00 91.44 96 GLY A O 1
ATOM 755 N N . LYS A 1 97 ? 6.268 2.712 -14.617 1.00 94.94 97 LYS A N 1
ATOM 756 C CA . LYS A 1 97 ? 4.788 2.768 -14.622 1.00 94.94 97 LYS A CA 1
ATOM 757 C C . LYS A 1 97 ? 4.137 1.529 -15.241 1.00 94.94 97 LYS A C 1
ATOM 759 O O . LYS A 1 97 ? 3.290 0.899 -14.619 1.00 94.94 97 LYS A O 1
ATOM 764 N N . SER A 1 98 ? 4.558 1.164 -16.452 1.00 94.62 98 SER A N 1
ATOM 765 C CA . SER A 1 98 ? 4.042 -0.029 -17.129 1.00 94.62 98 SER A CA 1
ATOM 766 C C . SER A 1 98 ? 4.419 -1.304 -16.375 1.00 94.62 98 SER A C 1
ATOM 768 O O . SER A 1 98 ? 3.606 -2.214 -16.286 1.00 94.62 98 SER A O 1
ATOM 770 N N . THR A 1 99 ? 5.615 -1.352 -15.776 1.00 94.81 99 THR A N 1
ATOM 771 C CA . THR A 1 99 ? 6.035 -2.470 -14.920 1.00 94.81 99 THR A CA 1
ATOM 772 C C . THR A 1 99 ? 5.138 -2.599 -13.692 1.00 94.81 99 THR A C 1
ATOM 774 O O . THR A 1 99 ? 4.718 -3.704 -13.372 1.00 94.81 99 THR A O 1
ATOM 777 N N . LEU A 1 100 ? 4.794 -1.483 -13.037 1.00 93.94 100 LEU A N 1
ATOM 778 C CA . LEU A 1 100 ? 3.886 -1.464 -11.892 1.00 93.94 100 LEU A CA 1
ATOM 779 C C . LEU A 1 100 ? 2.509 -2.008 -12.279 1.00 93.94 100 LEU A C 1
ATOM 781 O O . LEU A 1 100 ? 2.005 -2.888 -11.597 1.00 93.94 100 LEU A O 1
ATOM 785 N N . LEU A 1 101 ? 1.932 -1.546 -13.393 1.00 93.62 101 LEU A N 1
ATOM 786 C CA . LEU A 1 101 ? 0.633 -2.040 -13.865 1.00 93.62 101 LEU A CA 1
ATOM 787 C C . LEU A 1 101 ? 0.657 -3.547 -14.143 1.00 93.62 101 LEU A C 1
ATOM 789 O O . LEU A 1 101 ? -0.205 -4.263 -13.651 1.00 93.62 101 LEU A O 1
ATOM 793 N N . LYS A 1 102 ? 1.678 -4.045 -14.848 1.00 94.69 102 LYS A N 1
ATOM 794 C CA . LYS A 1 102 ? 1.853 -5.486 -15.094 1.00 94.69 102 LYS A CA 1
ATOM 795 C C . LYS A 1 102 ? 2.029 -6.291 -13.808 1.00 94.69 102 LYS A C 1
ATOM 797 O O . LYS A 1 102 ? 1.518 -7.398 -13.697 1.00 94.69 102 LYS A O 1
ATOM 802 N N . THR A 1 103 ? 2.721 -5.718 -12.826 1.00 94.25 103 THR A N 1
ATOM 803 C CA . THR A 1 103 ? 2.898 -6.337 -11.506 1.00 94.25 103 THR A CA 1
ATOM 804 C C . THR A 1 103 ? 1.562 -6.448 -10.772 1.00 94.25 103 THR A C 1
ATOM 806 O O . THR A 1 103 ? 1.239 -7.498 -10.230 1.00 94.25 103 THR A O 1
ATOM 809 N N . LEU A 1 104 ? 0.739 -5.394 -10.812 1.00 92.12 104 LEU A N 1
ATOM 810 C CA . LEU A 1 104 ? -0.605 -5.395 -10.223 1.00 92.12 104 LEU A CA 1
ATOM 811 C C . LEU A 1 104 ? -1.587 -6.331 -10.945 1.00 92.12 104 LEU A C 1
ATOM 813 O O . LEU A 1 104 ? -2.528 -6.804 -10.320 1.00 92.12 104 LEU A O 1
ATOM 817 N N . LEU A 1 105 ? -1.363 -6.610 -12.231 1.00 92.25 105 LEU A N 1
ATOM 818 C CA . LEU A 1 105 ? -2.114 -7.603 -13.008 1.00 92.25 105 LEU A CA 1
ATOM 819 C C . LEU A 1 105 ? -1.633 -9.048 -12.776 1.00 92.25 105 LEU A C 1
ATOM 821 O O . LEU A 1 105 ? -2.232 -9.977 -13.308 1.00 92.25 105 LEU A O 1
ATOM 825 N N . GLY A 1 106 ? -0.556 -9.251 -12.009 1.00 90.88 106 GLY A N 1
ATOM 826 C CA . GLY A 1 106 ? 0.037 -10.571 -11.776 1.00 90.88 106 GLY A CA 1
ATOM 827 C C . GLY A 1 106 ? 0.886 -11.106 -12.936 1.00 90.88 106 GLY A C 1
ATOM 828 O O . GLY A 1 106 ? 1.332 -12.247 -12.883 1.00 90.88 106 GLY A O 1
ATOM 829 N N . GLU A 1 107 ? 1.150 -10.302 -13.970 1.00 94.12 107 GLU A N 1
ATOM 830 C CA . GLU A 1 107 ? 1.988 -10.696 -15.116 1.00 94.12 107 GLU A CA 1
ATOM 831 C C . GLU A 1 107 ? 3.487 -10.688 -14.783 1.00 94.12 107 GLU A C 1
ATOM 833 O O . GLU A 1 107 ? 4.282 -11.366 -15.433 1.00 94.12 107 GLU A O 1
ATOM 838 N N . ILE A 1 108 ? 3.894 -9.874 -13.805 1.00 93.62 108 ILE A N 1
ATOM 839 C CA . ILE A 1 108 ? 5.288 -9.704 -13.387 1.00 93.62 108 ILE A CA 1
ATOM 840 C C . ILE A 1 108 ? 5.366 -9.808 -11.866 1.00 93.62 108 ILE A C 1
ATOM 842 O O . ILE A 1 108 ? 4.650 -9.112 -11.153 1.00 93.62 108 ILE A O 1
ATOM 846 N N . SER A 1 109 ? 6.277 -10.634 -11.359 1.00 93.75 109 SER A N 1
ATOM 847 C CA . SER A 1 109 ? 6.525 -10.733 -9.920 1.00 93.75 109 SER A CA 1
ATOM 848 C C . SER A 1 109 ? 7.343 -9.551 -9.402 1.00 93.75 109 SER A C 1
ATOM 850 O O . SER A 1 109 ? 8.225 -9.028 -10.088 1.00 93.75 109 SER A O 1
ATOM 852 N N . LEU A 1 110 ? 7.089 -9.164 -8.151 1.00 94.62 110 LEU A N 1
ATOM 853 C CA . LEU A 1 110 ? 7.977 -8.262 -7.425 1.00 94.62 110 LEU A CA 1
ATOM 854 C C . LEU A 1 110 ? 9.374 -8.877 -7.289 1.00 94.62 110 LEU A C 1
ATOM 856 O O . LEU A 1 110 ? 9.521 -10.084 -7.116 1.00 94.62 110 LEU A O 1
ATOM 860 N N . TYR A 1 111 ? 10.394 -8.023 -7.317 1.00 94.44 111 TYR A N 1
ATOM 861 C CA . TYR A 1 111 ? 11.760 -8.411 -6.976 1.00 94.44 111 TYR A CA 1
ATOM 862 C C . TYR A 1 111 ? 11.929 -8.588 -5.459 1.00 94.44 111 TYR A C 1
ATOM 864 O O . TYR A 1 111 ? 12.612 -9.498 -5.002 1.00 94.44 111 TYR A O 1
ATOM 872 N N . GLN A 1 112 ? 11.287 -7.721 -4.673 1.00 95.06 112 GLN A N 1
ATOM 873 C CA . GLN A 1 112 ? 11.271 -7.769 -3.212 1.00 95.06 112 GLN A CA 1
ATOM 874 C C . GLN A 1 112 ? 9.947 -7.202 -2.693 1.00 95.06 112 GLN A C 1
ATOM 876 O O . GLN A 1 112 ? 9.296 -6.426 -3.391 1.00 95.06 112 GLN A O 1
ATOM 881 N N . GLY A 1 113 ? 9.575 -7.555 -1.464 1.00 94.44 113 GLY A N 1
ATOM 882 C CA . GLY A 1 113 ? 8.373 -7.063 -0.797 1.00 94.44 113 GLY A CA 1
ATOM 883 C C . GLY A 1 113 ? 7.193 -8.007 -0.971 1.00 94.44 113 GLY A C 1
ATOM 884 O O . GLY A 1 113 ? 7.351 -9.157 -1.373 1.00 94.44 113 GLY A O 1
ATOM 885 N N . GLU A 1 114 ? 6.008 -7.509 -0.645 1.00 94.94 114 GLU A N 1
ATOM 886 C CA . GLU A 1 114 ? 4.777 -8.293 -0.659 1.00 94.94 114 GLU A CA 1
ATOM 887 C C . GLU A 1 114 ? 3.709 -7.599 -1.504 1.00 94.94 114 GLU A C 1
ATOM 889 O O . GLU A 1 114 ? 3.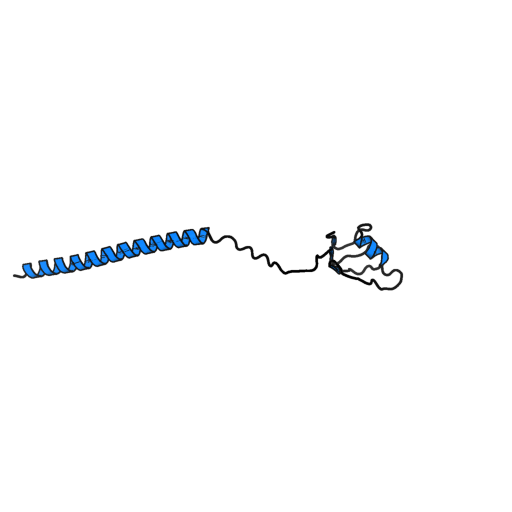532 -6.382 -1.414 1.00 94.94 114 GLU A O 1
ATOM 894 N N . LEU A 1 115 ? 2.992 -8.382 -2.312 1.00 94.81 115 LEU A N 1
ATOM 895 C CA . LEU A 1 115 ? 1.812 -7.955 -3.054 1.00 94.81 115 LEU A CA 1
ATOM 896 C C . LEU A 1 115 ? 0.658 -8.910 -2.748 1.00 94.81 115 LEU A C 1
ATOM 898 O O . LEU A 1 115 ? 0.757 -10.108 -2.994 1.00 94.81 115 LEU A O 1
ATOM 902 N N . GLN A 1 116 ? -0.446 -8.355 -2.264 1.00 94.56 116 GLN A N 1
ATOM 903 C CA . GLN A 1 116 ? -1.714 -9.046 -2.085 1.00 94.56 116 GLN A CA 1
ATOM 904 C C . GLN A 1 116 ? -2.761 -8.430 -3.013 1.00 94.56 116 GLN A C 1
ATOM 906 O O . GLN A 1 116 ? -2.982 -7.213 -3.003 1.00 94.56 116 GLN A O 1
ATOM 911 N N . LEU A 1 117 ? -3.405 -9.286 -3.803 1.00 92.06 117 LEU A N 1
ATOM 912 C CA . LEU A 1 117 ? -4.500 -8.939 -4.700 1.00 92.06 117 LEU A CA 1
ATOM 913 C C . LEU A 1 117 ? -5.770 -9.615 -4.175 1.00 92.06 117 LEU A C 1
ATOM 915 O O . LEU A 1 117 ? -5.897 -10.834 -4.222 1.00 92.06 117 LEU A O 1
ATOM 919 N N . ASN A 1 118 ? -6.703 -8.814 -3.670 1.00 85.44 118 ASN A N 1
ATOM 920 C CA . ASN A 1 118 ? -8.001 -9.254 -3.158 1.00 85.44 118 ASN A CA 1
ATOM 921 C C . ASN A 1 118 ? -9.058 -9.042 -4.251 1.00 85.44 118 ASN A C 1
ATOM 923 O O . ASN A 1 118 ? -9.909 -8.152 -4.133 1.00 85.44 118 ASN A O 1
ATOM 927 N N . THR A 1 119 ? -8.914 -9.784 -5.351 1.00 66.94 119 THR A N 1
ATOM 928 C CA . THR A 1 119 ? -9.820 -9.708 -6.512 1.00 66.94 119 THR A CA 1
ATOM 929 C C . THR A 1 119 ? -11.050 -10.575 -6.289 1.00 66.94 119 THR A C 1
ATOM 931 O O . THR A 1 119 ? -10.874 -11.706 -5.787 1.00 66.94 119 THR A O 1
#

pLDDT: mean 81.56, std 13.55, range [54.69, 96.38]

Radius of gyration: 39.48 Å; chains: 1; bounding box: 49×34×116 Å

Foldseek 3Di:
DVVVVVVVVVVVVVVVVVVVVVVVVVVVVVVVVVVVVVVVVVVVPPPPPPPPVPCPVWAWFKFWDQFAFPFADRGGDTDIDTPPDDDDDDDDPSNCPVSVVCCLVVNGPTPDTDMDGPD